Protein AF-A0A518AT17-F1 (afdb_monomer_lite)

Secondary structure (DSSP, 8-state):
------TTS-HHHHHHHTT-SSHHHHHHHHHHHHHHHHHHHHHHHHHHTT----HHHHHHHHHHHTTPPPP-

Structure (mmCIF, N/CA/C/O backbone):
data_AF-A0A518AT17-F1
#
_entry.id   AF-A0A518AT17-F1
#
loop_
_atom_site.group_PDB
_atom_site.id
_atom_site.type_symbol
_atom_site.label_atom_id
_atom_site.label_alt_id
_atom_site.label_comp_id
_atom_site.label_asym_id
_atom_site.label_entity_id
_atom_site.label_seq_id
_atom_site.pdbx_PDB_ins_code
_atom_site.Cartn_x
_atom_site.Cartn_y
_atom_site.Cartn_z
_atom_site.occupancy
_atom_site.B_iso_or_equiv
_atom_site.auth_seq_id
_atom_site.auth_comp_id
_atom_site.auth_asym_id
_atom_site.auth_atom_id
_atom_site.pdbx_PDB_model_num
ATOM 1 N N . MET A 1 1 ? -1.652 8.843 -9.164 1.00 46.94 1 MET A N 1
ATOM 2 C CA . MET A 1 1 ? -0.529 8.990 -10.109 1.00 46.94 1 MET A CA 1
ATOM 3 C C . MET A 1 1 ? -0.503 7.694 -10.895 1.00 46.94 1 MET A C 1
ATOM 5 O O . MET A 1 1 ? -0.307 6.658 -10.285 1.00 46.94 1 MET A O 1
ATOM 9 N N . GLN A 1 2 ? -0.876 7.729 -12.170 1.00 55.06 2 GLN A N 1
ATOM 10 C CA . GLN A 1 2 ? -0.896 6.549 -13.038 1.00 55.06 2 GLN A CA 1
ATOM 11 C C . GLN A 1 2 ? 0.551 6.246 -13.445 1.00 55.06 2 GLN A C 1
ATOM 13 O O . GLN A 1 2 ? 1.296 7.189 -13.719 1.00 55.06 2 GLN A O 1
ATOM 18 N N . ILE A 1 3 ? 0.969 4.978 -13.463 1.00 57.00 3 ILE A N 1
ATOM 19 C CA . ILE A 1 3 ? 2.266 4.624 -14.052 1.00 57.00 3 ILE A CA 1
ATOM 20 C C . ILE A 1 3 ? 2.146 4.875 -15.559 1.00 57.00 3 ILE A C 1
ATOM 22 O O . ILE A 1 3 ? 1.532 4.089 -16.275 1.00 57.00 3 ILE A O 1
ATOM 26 N N . HIS A 1 4 ? 2.680 6.005 -16.017 1.00 57.09 4 HIS A N 1
ATOM 27 C CA . HIS A 1 4 ? 2.818 6.321 -17.432 1.00 57.0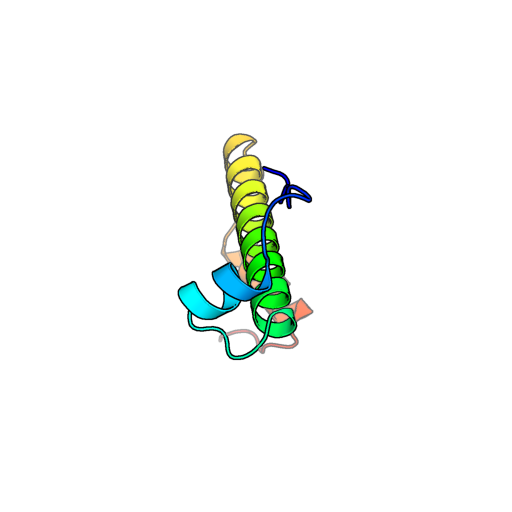9 4 HIS A CA 1
ATOM 28 C C . HIS A 1 4 ? 4.180 5.795 -17.876 1.00 57.09 4 HIS A C 1
ATOM 30 O O . HIS A 1 4 ? 5.216 6.270 -17.408 1.00 57.09 4 HIS A O 1
ATOM 36 N N . ILE A 1 5 ? 4.178 4.765 -18.715 1.00 60.38 5 ILE A N 1
ATOM 37 C CA . ILE A 1 5 ? 5.390 4.278 -19.366 1.00 60.38 5 ILE A CA 1
ATOM 38 C C . ILE A 1 5 ? 5.381 4.926 -20.743 1.00 60.38 5 ILE A C 1
ATOM 40 O O . ILE A 1 5 ? 4.646 4.489 -21.621 1.00 60.38 5 ILE A O 1
ATOM 44 N N . ASP A 1 6 ? 6.125 6.016 -20.903 1.00 59.62 6 ASP A N 1
ATOM 45 C CA . ASP A 1 6 ? 6.271 6.655 -22.209 1.00 59.62 6 ASP A CA 1
ATOM 46 C C . ASP A 1 6 ? 6.963 5.688 -23.183 1.00 59.62 6 ASP A C 1
ATOM 48 O O . ASP A 1 6 ? 7.987 5.091 -22.851 1.00 59.62 6 ASP A O 1
ATOM 52 N N . ASP A 1 7 ? 6.443 5.560 -24.406 1.00 57.69 7 ASP A N 1
ATOM 53 C CA . ASP A 1 7 ? 6.954 4.629 -25.431 1.00 57.69 7 ASP A CA 1
ATOM 54 C C . ASP A 1 7 ? 8.422 4.892 -25.834 1.00 57.69 7 ASP A C 1
ATOM 56 O O . ASP A 1 7 ? 9.086 4.045 -26.434 1.00 57.69 7 ASP A O 1
ATOM 60 N N . SER A 1 8 ? 8.958 6.066 -25.491 1.00 58.59 8 SER A N 1
ATOM 61 C CA . SER A 1 8 ? 10.362 6.442 -25.685 1.00 58.59 8 SER A CA 1
ATOM 62 C C . SER A 1 8 ? 11.310 5.881 -24.613 1.00 58.59 8 SER A C 1
ATOM 64 O O . SER A 1 8 ? 12.531 6.001 -24.752 1.00 58.59 8 SER A O 1
ATOM 66 N N . PHE A 1 9 ? 10.786 5.263 -23.550 1.00 61.31 9 PHE A N 1
ATOM 67 C CA . PHE A 1 9 ? 11.564 4.785 -22.413 1.00 61.31 9 PHE A CA 1
ATOM 68 C C . PHE A 1 9 ? 11.898 3.295 -22.503 1.00 61.31 9 PHE A C 1
ATOM 70 O O . PHE A 1 9 ? 11.040 2.415 -22.531 1.00 61.31 9 PHE A O 1
ATOM 77 N N . ASN A 1 10 ? 13.194 2.991 -22.452 1.00 81.12 10 ASN A N 1
ATOM 78 C CA . ASN A 1 10 ? 13.671 1.618 -22.395 1.00 81.12 10 ASN A CA 1
ATOM 79 C C . ASN A 1 10 ? 13.484 1.040 -20.977 1.00 81.12 10 ASN A C 1
ATOM 81 O O . ASN A 1 10 ? 14.341 1.177 -20.108 1.00 81.12 10 ASN A O 1
ATOM 85 N N . LEU A 1 11 ? 12.368 0.345 -20.754 1.00 80.00 11 LEU A N 1
ATOM 86 C CA . LEU A 1 11 ? 12.080 -0.420 -19.530 1.00 80.00 11 LEU A CA 1
ATOM 87 C C . LEU A 1 11 ? 13.234 -1.340 -19.094 1.00 80.00 11 LEU A C 1
ATOM 89 O O . LEU A 1 11 ? 13.454 -1.536 -17.900 1.00 80.00 11 LEU A O 1
ATOM 93 N N . SER A 1 12 ? 14.001 -1.877 -20.047 1.00 82.56 12 SER A N 1
ATOM 94 C CA . SER A 1 12 ? 15.145 -2.752 -19.760 1.00 82.56 12 SER A CA 1
ATOM 95 C C . SER A 1 12 ? 16.303 -2.002 -19.114 1.00 82.56 12 SER A C 1
ATOM 97 O O . SER A 1 12 ? 16.938 -2.530 -18.197 1.00 82.56 12 SER A O 1
ATOM 99 N N . SER A 1 13 ? 16.567 -0.762 -19.541 1.00 84.81 13 SER A N 1
ATOM 100 C CA . SER A 1 13 ? 17.625 0.049 -18.936 1.00 84.81 13 SER A CA 1
ATOM 10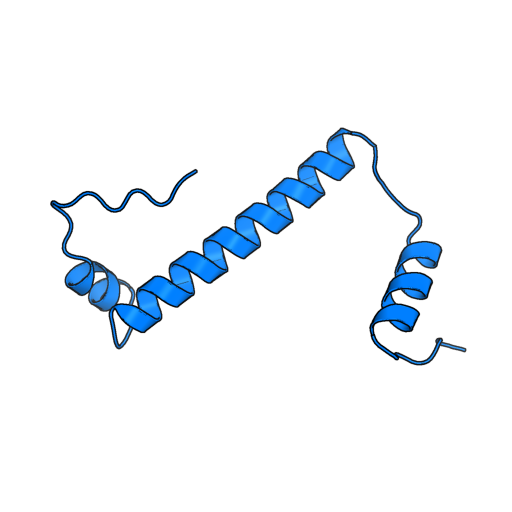1 C C . SER A 1 13 ? 17.252 0.483 -17.521 1.00 84.81 13 SER A C 1
ATOM 103 O O . SER A 1 13 ? 18.101 0.428 -16.636 1.00 84.81 13 SER A O 1
ATOM 105 N N . GLN A 1 14 ? 15.984 0.824 -17.274 1.00 84.38 14 GLN A N 1
ATOM 106 C CA . GLN A 1 14 ? 15.498 1.140 -15.929 1.00 84.38 14 GLN A CA 1
ATOM 107 C C . GLN A 1 14 ? 15.533 -0.069 -15.000 1.00 84.38 14 GLN A C 1
ATOM 109 O O . GLN A 1 14 ? 16.035 0.053 -13.887 1.00 84.38 14 GLN A O 1
ATOM 114 N N . ALA A 1 15 ? 15.062 -1.233 -15.459 1.00 86.75 15 ALA A N 1
ATOM 115 C CA . ALA A 1 15 ? 15.123 -2.464 -14.678 1.00 86.75 15 ALA A CA 1
ATOM 116 C C . ALA A 1 15 ? 16.568 -2.769 -14.257 1.00 86.75 15 ALA A C 1
ATOM 118 O O . ALA A 1 15 ? 16.831 -3.010 -13.082 1.00 86.75 15 ALA A O 1
ATOM 119 N N . THR A 1 16 ? 17.515 -2.653 -15.195 1.00 87.75 16 THR A N 1
ATOM 120 C CA . THR A 1 16 ? 18.947 -2.849 -14.924 1.00 87.75 16 THR A CA 1
ATOM 121 C C . THR A 1 16 ? 19.489 -1.804 -13.945 1.00 87.75 16 THR A C 1
ATOM 123 O O . THR A 1 16 ? 20.147 -2.160 -12.972 1.00 87.75 16 THR A O 1
ATOM 126 N N . ALA A 1 17 ? 19.194 -0.519 -14.165 1.00 87.94 17 ALA A N 1
ATOM 127 C CA . ALA A 1 17 ? 19.652 0.577 -13.308 1.00 87.94 17 ALA A CA 1
ATOM 128 C C . ALA A 1 17 ? 19.083 0.494 -11.882 1.00 87.94 17 ALA A C 1
ATOM 130 O O . ALA A 1 17 ? 19.759 0.856 -10.924 1.00 87.94 17 ALA A O 1
ATOM 131 N N . ALA A 1 18 ? 17.859 -0.015 -11.741 1.00 87.00 18 ALA A N 1
ATOM 132 C CA . ALA A 1 18 ? 17.211 -0.277 -10.463 1.00 87.00 18 ALA A CA 1
ATOM 133 C C . ALA A 1 18 ? 17.649 -1.611 -9.822 1.00 87.00 18 ALA A C 1
ATOM 135 O O . ALA A 1 18 ? 17.176 -1.946 -8.739 1.00 87.00 18 ALA A O 1
ATOM 136 N N . GLY A 1 19 ? 18.552 -2.368 -10.459 1.00 90.75 19 GLY A N 1
ATOM 137 C CA . GLY A 1 19 ? 19.131 -3.599 -9.914 1.00 90.75 19 GLY A CA 1
ATOM 138 C C . GLY A 1 19 ? 18.269 -4.853 -10.085 1.00 90.75 19 GLY A C 1
ATOM 139 O O . GLY A 1 19 ? 18.527 -5.868 -9.440 1.00 90.75 19 GLY A O 1
ATOM 140 N N . PHE A 1 20 ? 17.252 -4.820 -10.947 1.00 91.31 20 PHE A N 1
ATOM 141 C CA . PHE A 1 20 ? 16.393 -5.970 -11.211 1.00 91.31 20 PHE A CA 1
ATOM 142 C C . PHE A 1 20 ? 17.002 -6.890 -12.269 1.00 91.31 20 PHE A C 1
ATOM 144 O O . PHE A 1 20 ? 17.420 -6.461 -13.341 1.00 91.31 20 PHE A O 1
ATOM 151 N N . ALA A 1 21 ? 16.967 -8.195 -11.993 1.00 87.31 21 ALA A N 1
ATOM 152 C CA . ALA A 1 21 ? 17.466 -9.230 -12.900 1.00 87.31 21 ALA A CA 1
ATOM 153 C C . ALA A 1 21 ? 16.640 -9.377 -14.195 1.00 87.31 21 ALA A C 1
ATOM 155 O O . ALA A 1 21 ? 17.109 -9.962 -15.167 1.00 87.31 21 ALA A O 1
ATOM 156 N N . SER A 1 22 ? 15.397 -8.884 -14.214 1.00 91.69 22 SER A N 1
ATOM 157 C CA . SER A 1 22 ? 14.556 -8.878 -15.411 1.00 91.69 22 SER A CA 1
ATOM 158 C C . SER A 1 22 ? 13.558 -7.727 -15.391 1.00 91.69 22 SER A C 1
ATOM 160 O O . SER A 1 22 ? 13.132 -7.267 -14.329 1.00 91.69 22 SER A O 1
ATOM 162 N N . VAL A 1 23 ? 13.122 -7.320 -16.585 1.00 89.19 23 VAL A N 1
ATOM 163 C CA . VAL A 1 23 ? 12.043 -6.337 -16.759 1.00 89.19 23 VAL A CA 1
ATOM 164 C C . VAL A 1 23 ? 10.749 -6.815 -16.114 1.00 89.19 23 VAL A C 1
ATOM 166 O O . VAL A 1 23 ? 10.061 -6.023 -15.485 1.00 89.19 23 VAL A O 1
ATOM 169 N N . ASN A 1 24 ? 10.432 -8.109 -16.206 1.00 91.25 24 ASN A N 1
ATOM 170 C CA . ASN A 1 24 ? 9.217 -8.641 -15.595 1.00 91.25 24 ASN A CA 1
ATOM 171 C C . ASN A 1 24 ? 9.230 -8.471 -14.068 1.00 91.25 24 ASN A C 1
ATOM 173 O O . ASN A 1 24 ? 8.240 -8.036 -13.492 1.00 91.25 24 ASN A O 1
ATOM 177 N N . HIS A 1 25 ? 10.365 -8.743 -13.416 1.00 89.62 25 HIS A N 1
ATOM 178 C CA . HIS A 1 25 ? 10.498 -8.528 -11.974 1.00 89.62 25 HIS A CA 1
ATOM 179 C C . HIS A 1 25 ? 10.388 -7.040 -11.610 1.00 89.62 25 HIS A C 1
ATOM 181 O O . HIS A 1 25 ? 9.728 -6.692 -10.636 1.00 89.62 25 HIS A O 1
ATOM 187 N N . TYR A 1 26 ? 10.964 -6.161 -12.433 1.00 91.38 26 TYR A N 1
ATOM 188 C CA . TYR A 1 26 ? 10.823 -4.718 -12.260 1.00 91.38 26 TYR A CA 1
ATOM 189 C C . TYR A 1 26 ? 9.365 -4.250 -12.390 1.00 91.38 26 TYR A C 1
ATOM 191 O O . TYR A 1 26 ? 8.893 -3.480 -11.560 1.00 91.38 26 TYR A O 1
ATOM 199 N N . ILE A 1 27 ? 8.624 -4.758 -13.379 1.00 89.75 27 ILE A N 1
ATOM 200 C CA . ILE A 1 27 ? 7.200 -4.449 -13.559 1.00 89.75 27 ILE A CA 1
ATOM 201 C C . ILE A 1 27 ? 6.385 -4.917 -12.352 1.00 89.75 27 ILE A C 1
ATOM 203 O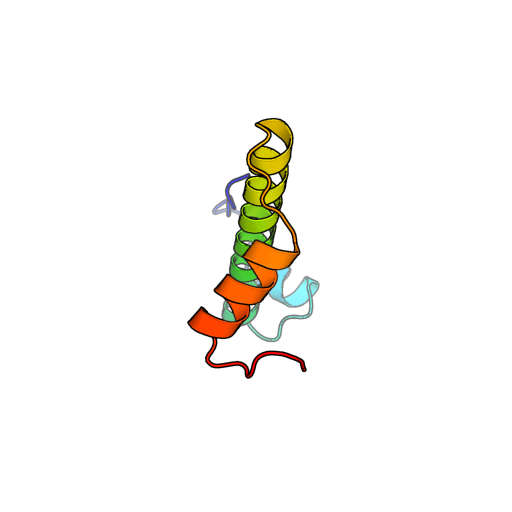 O . ILE A 1 27 ? 5.595 -4.134 -11.834 1.00 89.75 27 ILE A O 1
ATOM 207 N N . GLN A 1 28 ? 6.590 -6.149 -11.874 1.00 92.50 28 GLN A N 1
ATOM 208 C CA . GLN A 1 28 ? 5.884 -6.647 -10.686 1.00 92.50 28 GLN A CA 1
ATOM 209 C C . GLN A 1 28 ? 6.155 -5.764 -9.467 1.00 92.50 28 GLN A C 1
ATOM 211 O O . GLN A 1 28 ? 5.219 -5.321 -8.813 1.00 92.50 28 GLN A O 1
ATOM 216 N N . HIS A 1 29 ? 7.416 -5.390 -9.241 1.00 91.38 29 HIS A N 1
ATOM 217 C CA . HIS A 1 29 ? 7.767 -4.466 -8.168 1.00 91.38 29 HIS A CA 1
ATOM 218 C C . HIS A 1 29 ? 7.058 -3.106 -8.294 1.00 91.38 29 HIS A C 1
ATOM 220 O O . HIS A 1 29 ? 6.577 -2.561 -7.302 1.00 91.38 29 HIS A O 1
ATOM 226 N N . LEU A 1 30 ? 6.975 -2.542 -9.503 1.00 90.88 30 LEU A N 1
ATOM 227 C CA . LEU A 1 30 ? 6.263 -1.283 -9.729 1.00 90.88 30 LEU A CA 1
ATOM 228 C C . LEU A 1 30 ? 4.759 -1.406 -9.447 1.00 90.88 30 LEU A C 1
ATOM 230 O O . LEU A 1 30 ? 4.176 -0.475 -8.888 1.00 90.88 30 LEU A O 1
ATOM 234 N N . LEU A 1 31 ? 4.149 -2.533 -9.820 1.00 92.19 31 LEU A N 1
ATOM 235 C CA . LEU A 1 31 ? 2.740 -2.819 -9.553 1.00 92.19 31 LEU A CA 1
ATOM 236 C C . LEU A 1 31 ? 2.474 -2.982 -8.054 1.00 92.19 31 LEU A C 1
ATOM 238 O O . LEU A 1 31 ? 1.543 -2.364 -7.540 1.00 92.19 31 LEU A O 1
ATOM 242 N N . ASP A 1 32 ? 3.313 -3.741 -7.349 1.00 92.00 32 ASP A N 1
ATOM 243 C CA . ASP A 1 32 ? 3.213 -3.920 -5.898 1.00 92.00 32 ASP A CA 1
ATOM 244 C C . ASP A 1 32 ? 3.335 -2.575 -5.177 1.00 92.00 32 ASP A C 1
ATOM 246 O O . ASP A 1 32 ? 2.498 -2.226 -4.343 1.00 92.00 32 ASP A O 1
ATOM 250 N N . ARG A 1 33 ? 4.307 -1.751 -5.586 1.00 91.44 33 ARG A N 1
ATOM 251 C CA . ARG A 1 33 ? 4.493 -0.404 -5.038 1.00 91.44 33 ARG A CA 1
ATOM 252 C C . ARG A 1 33 ? 3.276 0.494 -5.264 1.00 91.44 33 ARG A C 1
ATOM 254 O O . ARG A 1 33 ? 2.919 1.278 -4.385 1.00 91.44 33 ARG A O 1
ATOM 261 N N . ASP A 1 34 ? 2.647 0.441 -6.440 1.00 91.19 34 ASP A N 1
ATOM 262 C CA . ASP A 1 34 ? 1.446 1.248 -6.690 1.00 91.19 34 ASP A CA 1
ATOM 263 C C . ASP A 1 34 ? 0.244 0.738 -5.891 1.00 91.19 34 ASP A C 1
ATOM 265 O O . ASP A 1 34 ? -0.517 1.543 -5.354 1.00 91.19 34 ASP A O 1
ATOM 269 N N . ARG A 1 35 ? 0.116 -0.583 -5.725 1.00 93.44 35 ARG A N 1
ATOM 270 C CA . ARG A 1 35 ? -0.906 -1.183 -4.864 1.00 93.44 35 ARG A CA 1
ATOM 271 C C . ARG A 1 35 ? -0.762 -0.726 -3.413 1.00 93.44 35 ARG A C 1
ATOM 273 O O . ARG A 1 35 ? -1.752 -0.311 -2.815 1.00 93.44 35 ARG A O 1
ATOM 280 N N . GLU A 1 36 ? 0.450 -0.751 -2.864 1.00 92.75 36 GLU A N 1
ATOM 281 C CA . GLU A 1 36 ? 0.734 -0.235 -1.518 1.00 92.75 36 GLU A CA 1
ATOM 282 C C . GLU A 1 36 ? 0.374 1.248 -1.401 1.00 92.75 36 GLU A C 1
ATOM 284 O O . GLU A 1 36 ? -0.309 1.662 -0.464 1.00 92.75 36 GLU A O 1
ATOM 289 N N . ARG A 1 37 ? 0.775 2.054 -2.391 1.00 93.25 37 ARG A N 1
ATOM 290 C CA . ARG A 1 37 ? 0.457 3.485 -2.432 1.00 93.25 37 ARG A CA 1
ATOM 291 C C . ARG A 1 37 ? -1.052 3.735 -2.418 1.00 93.25 37 ARG A C 1
ATOM 293 O O . ARG A 1 37 ? -1.500 4.656 -1.738 1.00 93.25 37 ARG A O 1
ATOM 300 N N . LEU A 1 38 ? -1.825 2.961 -3.180 1.00 94.00 38 LEU A N 1
ATOM 301 C CA . LEU A 1 38 ? -3.284 3.073 -3.214 1.00 94.00 38 LEU A CA 1
ATOM 302 C C . LEU A 1 38 ? -3.912 2.693 -1.870 1.00 94.00 38 LEU A C 1
ATOM 304 O O . LEU A 1 38 ? -4.752 3.444 -1.388 1.00 94.00 38 LEU A O 1
ATOM 308 N N . ALA A 1 39 ? -3.456 1.610 -1.237 1.00 91.81 39 ALA A N 1
ATOM 309 C CA . ALA A 1 39 ? -3.945 1.197 0.080 1.00 91.81 39 ALA A CA 1
ATOM 310 C C . ALA A 1 39 ? -3.670 2.258 1.163 1.00 91.81 39 ALA A C 1
ATOM 312 O O . ALA A 1 39 ? -4.534 2.564 1.983 1.00 91.81 39 ALA A O 1
ATOM 313 N N . ILE A 1 40 ? -2.486 2.881 1.140 1.00 90.81 40 ILE A N 1
ATOM 314 C CA . ILE A 1 40 ? -2.159 3.993 2.047 1.00 90.81 40 ILE A CA 1
ATOM 315 C C . ILE A 1 40 ? -3.072 5.194 1.782 1.00 90.81 40 ILE A C 1
ATOM 317 O O . ILE A 1 40 ? -3.568 5.812 2.723 1.00 90.81 40 ILE A O 1
ATOM 321 N N . GLN A 1 41 ? -3.291 5.541 0.511 1.00 92.88 41 GLN A N 1
ATOM 322 C CA . GLN A 1 41 ? -4.153 6.662 0.138 1.00 92.88 41 GLN A CA 1
ATOM 323 C C . GLN A 1 41 ? -5.595 6.443 0.609 1.00 92.88 41 GLN A C 1
ATOM 325 O O . GLN A 1 41 ? -6.192 7.365 1.158 1.00 92.88 41 GLN A O 1
ATOM 330 N N . GLU A 1 42 ? -6.121 5.231 0.439 1.00 92.31 42 GLU A N 1
ATOM 331 C CA . GLU A 1 42 ? -7.442 4.834 0.925 1.00 92.31 42 GLU A CA 1
ATOM 332 C C . GLU A 1 42 ? -7.551 5.018 2.444 1.00 92.31 42 GLU A C 1
ATOM 334 O O . GLU A 1 42 ? -8.431 5.743 2.905 1.00 92.31 42 GLU A O 1
ATOM 339 N N . GLY A 1 43 ? -6.591 4.494 3.214 1.00 89.31 43 GLY A N 1
ATOM 340 C CA . GLY A 1 43 ? -6.576 4.668 4.669 1.00 89.31 43 GLY A CA 1
ATOM 341 C C . GLY A 1 43 ? -6.480 6.135 5.109 1.00 89.31 43 GLY A C 1
ATOM 342 O O . GLY A 1 43 ? -7.169 6.558 6.038 1.00 89.31 43 GLY A O 1
ATOM 343 N N . LEU A 1 44 ? -5.671 6.952 4.425 1.00 92.62 44 LEU A N 1
ATOM 344 C CA . LEU A 1 44 ? -5.596 8.394 4.695 1.00 92.62 44 LEU A CA 1
ATOM 345 C C . LEU A 1 44 ? -6.920 9.103 4.408 1.00 92.62 44 LEU A C 1
ATOM 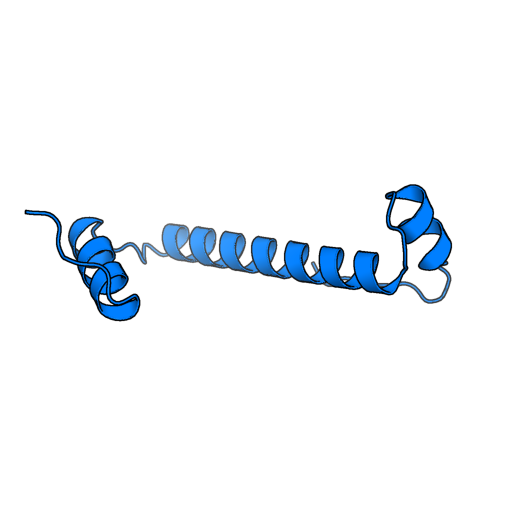347 O O . LEU A 1 44 ? -7.299 10.025 5.135 1.00 92.62 44 LEU A O 1
ATOM 351 N N . ASP A 1 45 ? -7.611 8.711 3.344 1.00 94.19 45 ASP A N 1
ATOM 352 C CA . ASP A 1 45 ? -8.891 9.302 2.991 1.00 94.19 45 ASP A CA 1
ATOM 353 C C . ASP A 1 45 ? -9.989 8.850 3.957 1.00 94.19 45 ASP A C 1
ATOM 355 O O . ASP A 1 45 ? -10.806 9.679 4.354 1.00 94.19 45 ASP A O 1
ATOM 359 N N . ASP A 1 46 ? -9.975 7.609 4.435 1.00 92.25 46 ASP A N 1
ATOM 360 C CA . ASP A 1 46 ? -10.876 7.144 5.494 1.00 92.25 46 ASP A CA 1
ATOM 361 C C . ASP A 1 46 ? -10.726 7.958 6.780 1.00 92.25 46 ASP A C 1
ATOM 363 O O . ASP A 1 46 ? -11.719 8.474 7.302 1.00 92.25 46 ASP A O 1
ATOM 367 N N . VAL A 1 47 ? -9.487 8.197 7.219 1.00 89.94 47 VAL A N 1
ATOM 368 C CA . VAL A 1 47 ? -9.198 9.053 8.379 1.00 89.94 47 VAL A CA 1
ATOM 369 C C . VAL A 1 47 ? -9.724 10.476 8.170 1.00 89.94 47 VAL A C 1
ATOM 371 O O . VAL A 1 47 ? -10.391 11.019 9.051 1.00 89.94 47 VAL A O 1
ATOM 374 N N . LYS A 1 48 ? -9.492 11.085 6.998 1.00 93.00 48 LYS A N 1
ATOM 375 C CA . LYS A 1 48 ? -9.987 12.445 6.693 1.00 93.00 48 LYS A CA 1
ATOM 376 C C . LYS A 1 48 ? -11.510 12.556 6.727 1.00 93.00 48 LYS A C 1
ATOM 378 O O . LYS A 1 48 ? -12.027 13.623 7.041 1.00 93.00 48 LYS A O 1
ATOM 383 N N . HIS A 1 49 ? -12.221 11.484 6.388 1.00 94.44 49 HIS A N 1
ATOM 384 C CA . HIS A 1 49 ? -13.683 11.445 6.404 1.00 94.44 49 HIS A CA 1
ATOM 385 C C . HIS A 1 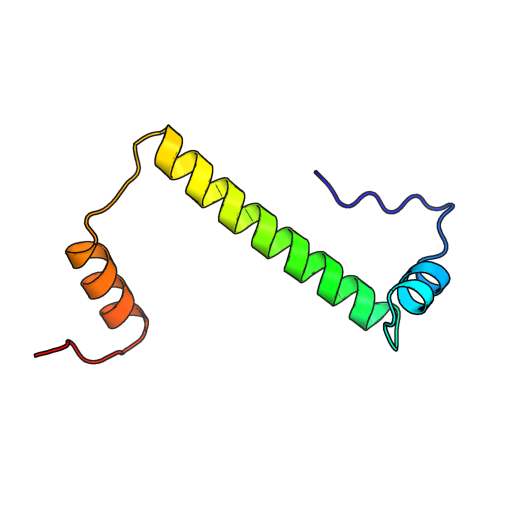49 ? -14.257 10.933 7.735 1.00 94.44 49 HIS A C 1
ATOM 387 O O . HIS A 1 49 ? -15.467 10.736 7.828 1.00 94.44 49 HIS A O 1
ATOM 393 N N . GLY A 1 50 ? -13.419 10.699 8.753 1.00 90.38 50 GLY A N 1
ATOM 394 C CA . GLY A 1 50 ? -13.855 10.168 10.046 1.00 90.38 50 GLY A CA 1
ATOM 395 C C . GLY A 1 50 ? -14.357 8.723 9.983 1.00 90.38 50 GLY A C 1
ATOM 396 O O . GLY A 1 50 ? -15.057 8.282 10.890 1.00 90.38 50 GLY A O 1
ATOM 397 N N . ARG A 1 51 ? -14.016 7.977 8.923 1.00 89.38 51 ARG A N 1
ATOM 398 C CA . ARG A 1 51 ? -14.301 6.542 8.788 1.00 89.38 51 ARG A CA 1
ATOM 399 C C . ARG A 1 51 ? -13.258 5.742 9.561 1.00 89.38 51 ARG A C 1
ATOM 401 O O . ARG A 1 51 ? -12.440 5.030 8.995 1.00 89.38 51 ARG A O 1
ATOM 408 N N . THR A 1 52 ? -13.262 5.921 10.873 1.00 88.06 52 THR A N 1
ATOM 409 C CA . THR A 1 52 ? -12.412 5.184 11.807 1.00 88.06 52 THR A CA 1
ATOM 410 C C . THR A 1 52 ? -13.245 4.140 12.535 1.00 88.06 52 THR A C 1
ATOM 412 O O . THR A 1 52 ? -14.420 4.370 12.810 1.00 88.06 52 THR A O 1
ATOM 415 N N . GLN A 1 53 ? -12.630 3.018 12.880 1.00 88.81 53 GLN A N 1
ATOM 416 C CA . GLN A 1 53 ? -13.221 1.987 13.731 1.00 88.81 53 GLN A CA 1
ATOM 417 C C . GLN A 1 53 ? -12.440 1.898 15.040 1.00 88.81 53 GLN A C 1
ATOM 419 O O . GLN A 1 53 ? -11.266 2.279 15.080 1.00 88.81 53 GLN A O 1
ATOM 424 N N . ASP A 1 54 ? -13.087 1.402 16.092 1.00 92.00 54 ASP A N 1
ATOM 425 C CA . ASP A 1 54 ? -12.390 1.079 17.331 1.00 92.00 54 ASP A CA 1
ATOM 426 C C . ASP A 1 54 ? -11.374 -0.049 17.085 1.00 92.00 54 ASP A C 1
ATOM 428 O O . ASP A 1 54 ? -11.585 -0.936 16.249 1.00 92.00 54 ASP A O 1
ATOM 432 N N . LEU A 1 55 ? -10.247 0.003 17.791 1.00 89.88 55 LEU A N 1
ATOM 433 C CA . LEU A 1 55 ? -9.183 -0.983 17.657 1.00 89.88 55 LEU A CA 1
ATOM 434 C C . LEU A 1 55 ? -9.636 -2.371 18.127 1.00 89.88 55 LEU A C 1
ATOM 436 O O . LEU A 1 55 ? -9.233 -3.363 17.523 1.00 89.88 55 LEU A O 1
ATOM 440 N N . GLU A 1 56 ? -10.475 -2.450 19.163 1.00 92.56 56 GLU A N 1
ATOM 441 C CA . GLU A 1 56 ? -10.985 -3.727 19.683 1.00 92.56 56 GLU A CA 1
ATOM 442 C C . GLU A 1 56 ? -11.909 -4.414 18.671 1.00 92.56 56 GLU A C 1
ATOM 444 O O . GLU A 1 56 ? -11.806 -5.619 18.430 1.00 92.56 56 GLU A O 1
ATOM 449 N N . ASP A 1 57 ? -12.777 -3.632 18.024 1.00 92.38 57 ASP A N 1
ATOM 450 C CA . ASP A 1 57 ? -13.663 -4.128 16.973 1.00 92.38 57 ASP A CA 1
ATOM 451 C C . ASP A 1 57 ? -12.864 -4.576 15.742 1.00 92.38 57 ASP A C 1
ATOM 453 O O . ASP A 1 57 ? -13.134 -5.642 15.185 1.00 92.38 57 ASP A O 1
ATOM 457 N N . PHE A 1 58 ? -11.831 -3.816 15.361 1.00 90.62 58 PHE A N 1
ATOM 458 C CA . PHE A 1 58 ? -10.917 -4.215 14.293 1.00 90.62 58 PHE A CA 1
ATOM 459 C C . PHE A 1 58 ? -10.199 -5.532 14.598 1.00 90.62 58 PHE A C 1
ATOM 461 O O . PHE A 1 58 ? -10.158 -6.406 13.731 1.00 90.62 58 PHE A O 1
ATOM 468 N N . ASP A 1 59 ? -9.618 -5.679 15.794 1.00 91.69 59 ASP A N 1
ATOM 469 C CA . ASP A 1 59 ? -8.860 -6.878 16.168 1.00 91.69 59 ASP A CA 1
ATOM 470 C C . ASP A 1 59 ? -9.761 -8.117 16.150 1.00 91.69 59 ASP A C 1
ATOM 472 O O . ASP A 1 59 ? -9.398 -9.142 15.565 1.00 91.69 59 ASP A O 1
ATOM 476 N N . ARG A 1 60 ? -10.983 -8.000 16.688 1.00 92.50 60 ARG A N 1
ATOM 477 C CA . ARG A 1 60 ? -11.985 -9.071 16.650 1.00 92.50 60 ARG A CA 1
ATOM 478 C C . ARG A 1 60 ? -12.296 -9.502 15.214 1.00 92.50 60 ARG A C 1
ATOM 480 O O . ARG A 1 60 ? -12.160 -10.686 14.897 1.00 92.50 60 ARG A O 1
ATOM 487 N N . ASP A 1 61 ? -12.657 -8.552 14.351 1.00 91.88 61 ASP A N 1
ATOM 488 C CA . ASP A 1 61 ? -13.010 -8.805 12.950 1.00 91.88 61 ASP A CA 1
ATOM 489 C C . ASP A 1 61 ? -11.827 -9.371 12.148 1.00 91.88 61 ASP A C 1
ATOM 491 O O . ASP A 1 61 ? -11.991 -10.246 11.291 1.00 91.88 61 ASP A O 1
ATOM 495 N N . PHE A 1 62 ? -10.618 -8.862 12.397 1.00 91.81 62 PHE A N 1
ATOM 496 C CA . PHE A 1 62 ? -9.399 -9.309 11.732 1.00 91.81 62 PHE A CA 1
ATOM 497 C C . PHE A 1 62 ? -9.069 -10.755 12.101 1.00 91.81 62 PHE A C 1
ATOM 499 O O . PHE A 1 62 ? -8.760 -11.561 11.217 1.00 91.81 62 PHE A O 1
ATOM 506 N N . ARG A 1 63 ? -9.167 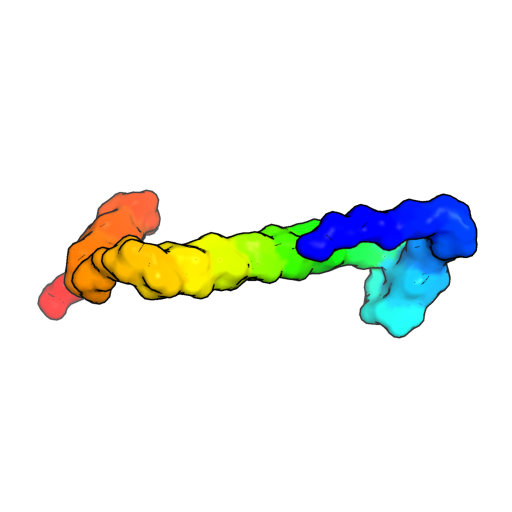-11.102 13.387 1.00 93.00 63 ARG A N 1
ATOM 507 C CA . ARG A 1 63 ? -8.931 -12.463 13.871 1.00 93.00 63 ARG A CA 1
ATOM 508 C C . ARG A 1 63 ? -9.942 -13.452 13.309 1.00 93.00 63 ARG A C 1
ATOM 510 O O . ARG A 1 63 ? -9.533 -14.506 12.824 1.00 93.00 63 ARG A O 1
ATOM 517 N N . GLU A 1 64 ? -11.225 -13.092 13.294 1.00 93.88 64 GLU A N 1
ATOM 518 C CA . GLU A 1 64 ? -12.286 -13.931 12.726 1.00 93.88 64 GLU A CA 1
ATOM 519 C C . GLU A 1 64 ? -12.042 -14.215 11.236 1.00 93.88 64 GLU A C 1
ATOM 521 O O . GLU A 1 64 ? -12.021 -15.374 10.815 1.00 93.88 64 GLU A O 1
ATOM 526 N N . LYS A 1 65 ? -11.747 -13.177 10.441 1.00 94.19 65 LYS A N 1
ATOM 527 C CA . LYS A 1 65 ? -11.477 -13.312 8.997 1.00 94.19 65 LYS A CA 1
ATOM 528 C C . LYS A 1 65 ? -10.245 -14.159 8.680 1.00 94.19 65 LYS A C 1
ATOM 530 O O . LYS A 1 65 ? -10.218 -14.822 7.646 1.00 94.19 65 LYS A O 1
ATOM 535 N N . ASN A 1 66 ? -9.231 -14.132 9.544 1.00 93.75 66 ASN A N 1
ATOM 536 C CA . ASN A 1 66 ? -7.950 -14.806 9.318 1.00 93.75 66 ASN A CA 1
ATOM 537 C C . ASN A 1 66 ? -7.789 -16.102 10.130 1.00 93.75 66 ASN A C 1
ATOM 539 O O . ASN A 1 66 ? -6.702 -16.674 10.144 1.00 93.75 66 ASN A O 1
ATOM 543 N N . SER A 1 67 ? -8.855 -16.585 10.784 1.00 93.88 67 SER A N 1
ATOM 544 C CA . SER A 1 67 ? -8.823 -17.793 11.627 1.00 93.88 67 SER A CA 1
ATOM 545 C C . SER A 1 67 ? -7.746 -17.747 12.726 1.00 93.88 67 SER A C 1
ATOM 547 O O . SER A 1 67 ? -7.115 -18.757 13.039 1.00 93.88 67 SER A O 1
ATOM 549 N N . ILE A 1 68 ? -7.518 -16.566 13.307 1.00 91.94 68 ILE A N 1
ATOM 550 C CA . ILE A 1 68 ? -6.565 -16.357 14.402 1.00 91.94 68 ILE A CA 1
ATOM 551 C C . ILE A 1 68 ? -7.324 -16.522 15.731 1.00 91.94 68 ILE A C 1
ATOM 553 O O . ILE A 1 68 ? -8.385 -15.915 15.887 1.00 91.94 68 ILE A O 1
ATOM 557 N N . PRO A 1 69 ? -6.825 -17.313 16.702 1.00 88.44 69 PRO A N 1
ATOM 558 C CA . PRO A 1 69 ? -7.458 -17.434 18.016 1.00 88.44 69 PRO A CA 1
ATOM 559 C C . PRO A 1 69 ? -7.590 -16.073 18.706 1.00 88.44 69 PRO A C 1
ATOM 561 O O . PRO A 1 69 ? -6.716 -15.218 18.552 1.00 88.44 69 PRO A O 1
ATOM 564 N N . GLN A 1 70 ? -8.656 -15.873 19.481 1.00 76.94 70 GLN A N 1
ATOM 565 C CA . GLN A 1 70 ? -8.761 -14.698 20.351 1.00 76.94 70 GLN A CA 1
ATOM 566 C C . GLN A 1 70 ? -7.658 -14.754 21.416 1.00 76.94 70 GLN A C 1
ATOM 568 O O . GLN A 1 70 ? -7.262 -15.841 21.838 1.00 76.94 70 GLN A O 1
ATOM 573 N N . ALA A 1 71 ? -7.106 -13.596 21.774 1.00 71.19 71 ALA A N 1
ATOM 574 C CA . ALA A 1 71 ? -6.199 -13.514 22.914 1.00 71.19 71 ALA A CA 1
ATOM 575 C C . ALA A 1 71 ? -7.032 -13.591 24.205 1.00 71.19 71 ALA A C 1
ATOM 577 O O . ALA A 1 71 ? -8.079 -12.947 24.271 1.00 71.19 71 ALA A O 1
ATOM 578 N N . ASP A 1 72 ? -6.587 -14.405 25.167 1.00 64.25 72 ASP A N 1
ATOM 579 C CA . ASP A 1 72 ? -7.199 -14.532 26.501 1.00 64.25 72 ASP A CA 1
ATOM 580 C C . ASP A 1 72 ? -7.116 -13.227 27.314 1.00 64.25 72 ASP A C 1
ATOM 582 O O . ASP A 1 72 ? -6.074 -12.529 27.217 1.00 64.25 72 ASP A O 1
#

pLDDT: mean 85.56, std 11.94, range [46.94, 94.44]

Sequence (72 aa):
MQIHIDDSFNLSSQATAAGFASVNHYIQHLLDRDRERLAIQEGLDDVKHGRTQDLEDFDRDFREKNSIPQAD

Foldseek 3Di:
DDPDDPPPDDLQVVCVVVPHPDSVVVVVVVVVVVVVVVVVVVVVVCVVVVVDDDPVVVVVVVCVVVVNDDDD

Radius of gyration: 19.03 Å; chains: 1; bounding box: 34×30×52 Å

Organism: NCBI:txid2527972